Protein AF-A0A084W3X3-F1 (afdb_monomer)

Sequence (136 aa):
MKITNVENCAGPDGIVTLSDDTTITVNDDCSLSLGGCVKVKGYNTASGQYQVSLNGRRLVGKSVDLCDPTTKNAVIGKIMPGGVCPVGERDICIDPNMKIPVGKMLSMLKGTIVIEAALNHDTGISCIKIEAVASK

Organism: Anopheles sinensis (NCBI:txid74873)

Structure (mmCIF, N/CA/C/O backbone):
data_AF-A0A084W3X3-F1
#
_entry.id   AF-A0A084W3X3-F1
#
loop_
_atom_site.group_PDB
_atom_site.id
_atom_site.type_symbol
_atom_site.label_atom_id
_atom_site.label_alt_id
_atom_site.label_comp_id
_atom_site.label_asym_id
_atom_site.label_entity_id
_atom_site.label_seq_id
_atom_site.pdbx_PDB_ins_code
_atom_site.Cartn_x
_atom_site.Cartn_y
_atom_site.Cartn_z
_atom_site.occupancy
_atom_site.B_iso_or_equiv
_atom_site.auth_seq_id
_atom_site.auth_comp_id
_atom_site.auth_asym_id
_atom_site.auth_atom_id
_atom_site.pdbx_PDB_model_num
ATOM 1 N N . MET A 1 1 ? -9.719 1.263 15.724 1.00 69.38 1 MET A N 1
ATOM 2 C CA . MET A 1 1 ? -10.057 0.532 14.480 1.00 69.38 1 MET A CA 1
ATOM 3 C C . MET A 1 1 ? -9.267 -0.763 14.475 1.00 69.38 1 MET A C 1
ATOM 5 O O . MET A 1 1 ? -8.141 -0.748 14.955 1.00 69.38 1 MET A O 1
ATOM 9 N N . LYS A 1 2 ? -9.846 -1.862 13.998 1.00 76.50 2 LYS A N 1
ATOM 10 C CA . LYS A 1 2 ? -9.206 -3.182 13.936 1.00 76.50 2 LYS A CA 1
ATOM 11 C C . LYS A 1 2 ? -9.282 -3.694 12.499 1.00 76.50 2 LYS A C 1
ATOM 13 O O . LYS A 1 2 ? -10.388 -3.718 11.964 1.00 76.50 2 LYS A O 1
ATOM 18 N N . ILE A 1 3 ? -8.162 -4.110 11.898 1.00 78.31 3 ILE A N 1
ATOM 19 C CA . ILE A 1 3 ? -8.201 -4.857 10.629 1.00 78.31 3 ILE A CA 1
ATOM 20 C C . ILE A 1 3 ? -8.972 -6.155 10.841 1.00 78.31 3 ILE A C 1
ATOM 22 O O . ILE A 1 3 ? -8.710 -6.901 11.786 1.00 78.31 3 ILE A O 1
ATOM 26 N N . THR A 1 4 ? -9.899 -6.429 9.936 1.00 85.88 4 THR A N 1
ATOM 27 C CA . THR A 1 4 ? -10.587 -7.714 9.842 1.00 85.88 4 THR A CA 1
ATOM 28 C C . THR A 1 4 ? -10.115 -8.540 8.657 1.00 85.88 4 THR A C 1
ATOM 30 O O . THR A 1 4 ? -10.195 -9.760 8.743 1.00 85.88 4 THR A O 1
ATOM 33 N N . ASN A 1 5 ? -9.615 -7.910 7.588 1.00 88.69 5 ASN A N 1
ATOM 34 C CA . ASN A 1 5 ? -9.092 -8.615 6.421 1.00 88.69 5 ASN A CA 1
ATOM 35 C C . ASN A 1 5 ? -8.023 -7.794 5.678 1.00 88.69 5 ASN A C 1
ATOM 37 O O . ASN A 1 5 ? -8.147 -6.571 5.573 1.00 88.69 5 ASN A O 1
ATOM 41 N N . VAL A 1 6 ? -7.021 -8.476 5.124 1.00 88.69 6 VAL A N 1
ATOM 42 C CA . VAL A 1 6 ? -6.075 -7.945 4.132 1.00 88.69 6 VAL A CA 1
ATOM 43 C C . VAL A 1 6 ? -6.006 -8.956 2.999 1.00 88.69 6 VAL A C 1
ATOM 45 O O . VAL A 1 6 ? -5.745 -10.131 3.232 1.00 88.69 6 VAL A O 1
ATOM 48 N N . GLU A 1 7 ? -6.246 -8.503 1.776 1.00 92.81 7 GLU A N 1
ATOM 49 C CA . GLU A 1 7 ? -6.328 -9.362 0.604 1.00 92.81 7 GLU A CA 1
ATOM 50 C C . GLU A 1 7 ? -5.518 -8.772 -0.553 1.00 92.81 7 GLU A C 1
ATOM 52 O O . GLU A 1 7 ? -5.740 -7.635 -0.978 1.00 92.81 7 GLU A O 1
ATOM 57 N N . ASN A 1 8 ? -4.614 -9.581 -1.106 1.00 94.19 8 ASN A N 1
ATOM 58 C CA . ASN A 1 8 ? -3.965 -9.321 -2.388 1.00 94.19 8 ASN A CA 1
ATOM 59 C C . ASN A 1 8 ? -4.870 -9.845 -3.520 1.00 94.19 8 ASN A C 1
ATOM 61 O O . ASN A 1 8 ? -4.655 -10.936 -4.047 1.00 94.19 8 ASN A O 1
ATOM 65 N N . CYS A 1 9 ? -5.906 -9.086 -3.887 1.00 93.81 9 CYS A N 1
ATOM 66 C CA . CYS A 1 9 ? -6.963 -9.511 -4.820 1.00 93.81 9 CYS A CA 1
ATOM 67 C C . CYS A 1 9 ? -6.508 -9.718 -6.277 1.00 93.81 9 CYS A C 1
ATOM 69 O O . CYS A 1 9 ? -7.269 -10.229 -7.094 1.00 93.81 9 CYS A O 1
ATOM 71 N N . ALA A 1 10 ? -5.265 -9.358 -6.615 1.00 94.38 10 ALA A N 1
ATOM 72 C CA . ALA A 1 10 ? -4.652 -9.673 -7.910 1.00 94.38 10 ALA A CA 1
ATOM 73 C C . ALA A 1 10 ? -4.018 -11.076 -7.926 1.00 94.38 10 ALA A C 1
ATOM 75 O O . ALA A 1 10 ? -3.524 -11.517 -8.962 1.00 94.38 10 ALA A O 1
ATOM 76 N N . GLY A 1 11 ? -4.027 -11.777 -6.787 1.00 90.06 11 GLY A N 1
ATOM 77 C CA . GLY A 1 11 ? -3.382 -13.071 -6.621 1.00 90.06 11 GLY A CA 1
ATOM 78 C C . GLY A 1 11 ? -1.864 -12.969 -6.410 1.00 90.06 11 GLY A C 1
ATOM 79 O O . GLY A 1 11 ? -1.322 -11.875 -6.228 1.00 90.06 11 GLY A O 1
ATOM 80 N N . PRO A 1 12 ? -1.157 -14.115 -6.431 1.00 87.12 12 PRO A N 1
ATOM 81 C CA . PRO A 1 12 ? 0.281 -14.192 -6.143 1.00 87.12 12 PRO A CA 1
ATOM 82 C C . PRO A 1 12 ? 1.149 -13.478 -7.189 1.00 87.12 12 PRO A C 1
ATOM 84 O O . PRO A 1 12 ? 2.311 -13.159 -6.934 1.00 87.12 12 PRO A O 1
ATOM 87 N N . ASP A 1 13 ? 0.585 -13.202 -8.365 1.00 89.56 13 ASP A N 1
ATOM 88 C CA . ASP A 1 13 ? 1.296 -12.536 -9.447 1.00 89.56 13 ASP A CA 1
ATOM 89 C C . ASP A 1 13 ? 1.265 -11.010 -9.370 1.00 89.56 13 ASP A C 1
ATOM 91 O O . ASP A 1 13 ? 1.959 -10.365 -10.158 1.00 89.56 13 ASP A O 1
ATOM 95 N N . GLY A 1 14 ? 0.556 -10.446 -8.384 1.00 94.31 14 GLY A N 1
ATOM 96 C CA . GLY A 1 14 ? 0.480 -9.009 -8.151 1.00 94.31 14 GLY A CA 1
ATOM 97 C C . GLY A 1 14 ? 1.852 -8.324 -8.143 1.00 94.31 14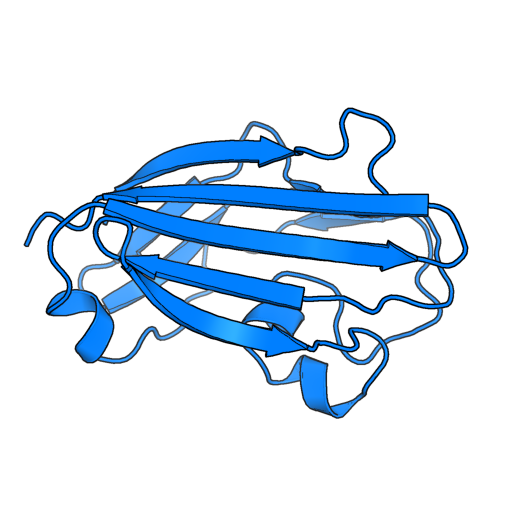 GLY A C 1
ATOM 98 O O . GLY A 1 14 ? 2.824 -8.850 -7.595 1.00 94.31 14 GLY A O 1
ATOM 99 N N . ILE A 1 15 ? 1.938 -7.147 -8.768 1.00 96.00 15 ILE A N 1
ATOM 100 C CA . ILE A 1 15 ? 3.183 -6.365 -8.819 1.00 96.00 15 ILE A CA 1
A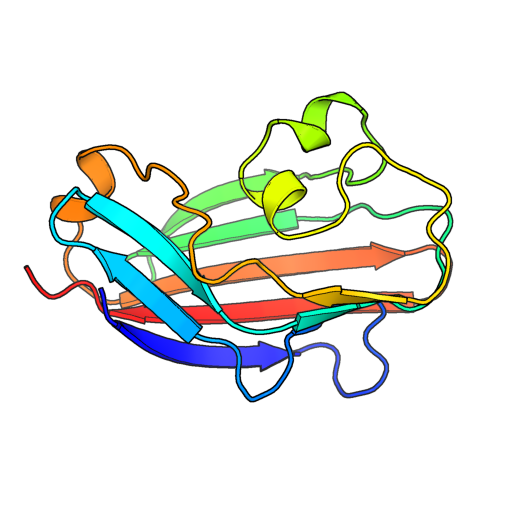TOM 101 C C . ILE A 1 15 ? 3.510 -5.773 -7.451 1.00 96.00 15 ILE A C 1
ATOM 103 O O . ILE A 1 15 ? 4.667 -5.760 -7.047 1.00 96.00 15 ILE A O 1
ATOM 107 N N . VAL A 1 16 ? 2.495 -5.314 -6.728 1.00 92.12 16 VAL A N 1
ATOM 108 C CA . VAL A 1 16 ? 2.580 -4.826 -5.356 1.00 92.12 16 VAL A CA 1
ATOM 109 C C . VAL A 1 16 ? 1.658 -5.680 -4.499 1.00 92.12 16 VAL A C 1
ATOM 111 O O . VAL A 1 16 ? 0.447 -5.717 -4.728 1.00 92.12 16 VAL A O 1
ATOM 114 N N . THR A 1 17 ? 2.228 -6.350 -3.502 1.00 92.56 17 THR A N 1
ATOM 115 C CA . THR A 1 17 ? 1.488 -7.203 -2.563 1.00 92.56 17 THR A CA 1
ATOM 116 C C . THR A 1 17 ? 1.871 -6.881 -1.128 1.00 92.56 17 THR A C 1
ATOM 118 O O . THR A 1 17 ? 3.035 -6.603 -0.839 1.00 92.56 17 THR A O 1
ATOM 121 N N . LEU A 1 18 ? 0.904 -6.960 -0.222 1.00 88.56 18 LEU A N 1
ATOM 122 C CA . LEU A 1 18 ? 1.134 -6.898 1.217 1.00 88.56 18 LEU A CA 1
ATOM 123 C C . LEU A 1 18 ? 1.508 -8.284 1.741 1.00 88.56 18 LEU A C 1
ATOM 125 O O . LEU A 1 18 ? 0.947 -9.285 1.297 1.00 88.56 18 LEU A O 1
ATOM 129 N N . SER A 1 19 ? 2.451 -8.352 2.674 1.00 85.75 19 SER A N 1
ATOM 130 C CA . SER A 1 19 ? 2.784 -9.593 3.369 1.00 85.75 19 SER A CA 1
ATOM 131 C C . SER A 1 19 ? 1.642 -10.046 4.283 1.00 85.75 19 SER A C 1
ATOM 133 O O . SER A 1 19 ? 0.881 -9.225 4.801 1.00 85.75 19 SER A O 1
ATOM 135 N N . ASP A 1 20 ? 1.541 -11.355 4.516 1.00 79.62 20 ASP A N 1
ATOM 136 C CA . ASP A 1 20 ? 0.466 -11.953 5.324 1.00 79.62 20 ASP A CA 1
ATOM 137 C C . ASP A 1 20 ? 0.489 -11.499 6.796 1.00 79.62 20 ASP A C 1
ATOM 139 O O . ASP A 1 20 ? -0.524 -11.559 7.489 1.00 79.62 20 ASP A O 1
ATOM 143 N N . ASP A 1 21 ? 1.637 -11.017 7.278 1.00 79.62 21 ASP A N 1
ATOM 144 C CA . ASP A 1 21 ? 1.827 -10.449 8.616 1.00 79.62 21 ASP A CA 1
ATOM 145 C C . ASP A 1 21 ? 1.514 -8.942 8.691 1.00 79.62 21 ASP A C 1
ATOM 147 O O . ASP A 1 21 ? 1.800 -8.295 9.703 1.00 79.62 21 ASP A O 1
ATOM 151 N N . THR A 1 22 ? 0.912 -8.367 7.642 1.00 78.06 22 THR A N 1
ATOM 152 C CA . THR A 1 22 ? 0.531 -6.952 7.635 1.00 78.06 22 THR A CA 1
ATOM 153 C C . THR A 1 22 ? -0.485 -6.650 8.735 1.00 78.06 22 THR A C 1
ATOM 155 O O . THR A 1 22 ? -1.554 -7.253 8.828 1.00 78.06 22 THR A O 1
ATOM 158 N N . THR A 1 23 ? -0.178 -5.647 9.554 1.00 76.31 23 THR A N 1
ATOM 159 C CA . THR A 1 23 ? -1.023 -5.174 10.652 1.00 76.31 23 THR A CA 1
ATOM 160 C C . THR A 1 23 ? -1.260 -3.671 10.536 1.00 76.31 23 THR A C 1
ATOM 162 O O . THR A 1 23 ? -0.382 -2.911 10.137 1.00 76.31 23 THR A O 1
ATOM 165 N N . ILE A 1 24 ? -2.461 -3.216 10.900 1.00 74.25 24 ILE A N 1
ATOM 166 C CA . ILE A 1 24 ? -2.765 -1.795 11.105 1.00 74.25 24 ILE A CA 1
ATOM 167 C C . ILE A 1 24 ? -3.342 -1.650 12.501 1.00 74.25 24 ILE A C 1
ATOM 169 O O . ILE A 1 24 ? -4.379 -2.237 12.827 1.00 74.25 24 ILE A O 1
ATOM 173 N N . THR A 1 25 ? -2.694 -0.805 13.288 1.00 73.81 25 THR A N 1
ATOM 174 C CA . THR A 1 25 ? -3.106 -0.445 14.638 1.00 73.81 25 THR A CA 1
ATOM 175 C C . THR A 1 25 ? -3.464 1.032 14.659 1.00 73.81 25 THR A C 1
ATOM 177 O O . THR A 1 25 ? -2.661 1.876 14.272 1.00 73.81 25 THR A O 1
ATOM 180 N N . VAL A 1 26 ? -4.672 1.364 15.119 1.00 70.88 26 VAL A N 1
ATOM 181 C CA . VAL A 1 26 ? -4.980 2.743 15.527 1.00 70.88 26 VAL A CA 1
ATOM 182 C C . VAL A 1 26 ? -4.495 2.920 16.953 1.00 70.88 26 VAL A C 1
ATOM 184 O O . VAL A 1 26 ? -4.986 2.240 17.852 1.00 70.88 26 VAL A O 1
ATOM 187 N N . ASN A 1 27 ? -3.560 3.840 17.133 1.00 74.69 27 ASN A N 1
ATOM 188 C CA . ASN A 1 27 ? -3.045 4.245 18.428 1.00 74.69 27 ASN A CA 1
ATOM 189 C C . ASN A 1 27 ? -4.014 5.220 19.120 1.00 74.69 27 ASN A C 1
ATOM 191 O O . ASN A 1 27 ? -4.825 5.886 18.469 1.00 74.69 27 ASN A O 1
ATOM 195 N N . ASP A 1 28 ? -3.882 5.356 20.440 1.00 73.50 28 ASP A N 1
ATOM 196 C CA . ASP A 1 28 ? -4.731 6.236 21.261 1.00 73.50 28 ASP A CA 1
ATOM 197 C C . ASP A 1 28 ? -4.625 7.721 20.868 1.00 73.50 28 ASP A C 1
ATOM 199 O O . ASP A 1 28 ? -5.575 8.488 21.021 1.00 73.50 28 ASP A O 1
ATOM 203 N N . ASP A 1 29 ? -3.490 8.127 20.292 1.00 74.69 29 ASP A N 1
ATOM 204 C CA . ASP A 1 29 ? -3.248 9.474 19.759 1.00 74.69 29 ASP A CA 1
ATOM 205 C C . ASP A 1 29 ? -3.897 9.720 18.381 1.00 74.69 29 ASP A C 1
ATOM 207 O O . ASP A 1 29 ? -3.621 10.733 17.736 1.00 74.69 29 ASP A O 1
ATOM 211 N N . CYS A 1 30 ? -4.770 8.813 17.925 1.00 69.69 30 CYS A N 1
ATOM 212 C CA . CYS A 1 30 ? -5.376 8.825 16.592 1.00 69.69 30 CYS A CA 1
ATOM 213 C C . CYS A 1 30 ? -4.334 8.780 15.458 1.00 69.69 30 CYS A C 1
ATOM 215 O O . CYS A 1 30 ? -4.576 9.295 14.369 1.00 69.69 30 CYS A O 1
ATOM 217 N N . SER A 1 31 ? -3.169 8.169 15.679 1.00 73.38 31 SER A N 1
ATOM 218 C CA . SER A 1 31 ? -2.262 7.788 14.593 1.00 73.38 31 SER A CA 1
ATOM 219 C C . SER A 1 31 ? -2.488 6.341 14.158 1.00 73.38 31 SER A C 1
ATOM 221 O O . SER A 1 31 ? -2.962 5.509 14.931 1.00 73.38 31 SER A O 1
ATOM 223 N N . LEU A 1 32 ? -2.150 6.033 12.907 1.00 73.75 32 LEU A N 1
ATOM 224 C CA . LEU A 1 32 ? -2.025 4.662 12.425 1.00 73.75 32 LEU A CA 1
ATOM 225 C C . LEU A 1 32 ? -0.574 4.213 12.526 1.00 73.75 32 LEU A C 1
ATOM 227 O O . LEU A 1 32 ? 0.301 4.875 11.972 1.00 73.75 32 LEU A O 1
ATOM 231 N N . SER A 1 33 ? -0.355 3.068 13.159 1.00 76.75 33 SER A N 1
ATOM 232 C CA . SER A 1 33 ? 0.845 2.257 12.983 1.00 76.75 33 SER A CA 1
ATOM 233 C C . SER A 1 33 ? 0.551 1.162 11.968 1.00 76.75 33 SER A C 1
ATOM 235 O O . SER A 1 33 ? -0.471 0.481 12.056 1.00 76.75 33 SER A O 1
ATOM 237 N N . LEU A 1 34 ? 1.450 1.011 11.007 1.00 74.69 34 LEU A N 1
ATOM 238 C CA . LEU A 1 34 ? 1.439 -0.046 10.006 1.00 74.69 34 LEU A CA 1
ATOM 239 C C . LEU A 1 34 ? 2.626 -0.963 10.297 1.00 74.69 34 LEU A C 1
ATOM 241 O O . LEU A 1 34 ? 3.747 -0.483 10.429 1.00 74.69 34 LEU A O 1
ATOM 245 N N . GLY A 1 35 ? 2.376 -2.259 10.414 1.00 79.62 35 GLY A N 1
ATOM 246 C CA . GLY A 1 35 ? 3.408 -3.289 10.462 1.00 79.62 35 GLY A CA 1
ATOM 247 C C . GLY A 1 35 ? 3.282 -4.204 9.251 1.00 79.62 35 GLY A C 1
ATOM 248 O O . GLY A 1 35 ? 2.190 -4.345 8.707 1.00 79.62 35 GLY A O 1
ATOM 249 N N . GLY A 1 36 ? 4.386 -4.819 8.840 1.00 84.31 36 GLY A N 1
ATOM 250 C CA . GLY A 1 36 ? 4.454 -5.707 7.677 1.00 84.31 36 GLY A CA 1
ATOM 251 C C . GLY A 1 36 ? 5.320 -5.138 6.557 1.00 84.31 36 GLY A C 1
ATOM 252 O O . GLY A 1 36 ? 5.901 -4.053 6.672 1.00 84.31 36 GLY A O 1
ATOM 253 N N . CYS A 1 37 ? 5.416 -5.888 5.466 1.00 86.00 37 CYS A N 1
ATOM 254 C CA . CYS A 1 37 ? 6.224 -5.534 4.312 1.00 86.00 37 CYS A CA 1
ATOM 255 C C . CYS A 1 37 ? 5.382 -5.489 3.040 1.00 86.00 37 CYS A C 1
ATOM 257 O O . CYS A 1 37 ? 4.504 -6.313 2.797 1.00 86.00 37 CYS A O 1
ATOM 259 N N . VAL A 1 38 ? 5.694 -4.514 2.197 1.00 87.88 38 VAL A N 1
ATOM 260 C CA . VAL A 1 38 ? 5.182 -4.419 0.838 1.00 87.88 38 VAL A CA 1
ATOM 261 C C . VAL A 1 38 ? 6.204 -5.069 -0.076 1.00 87.88 38 VAL A C 1
ATOM 263 O O . VAL A 1 38 ? 7.332 -4.589 -0.177 1.00 87.88 38 VAL A O 1
ATOM 266 N N . LYS A 1 39 ? 5.821 -6.150 -0.747 1.00 91.25 39 LYS A N 1
ATOM 267 C CA . LYS A 1 39 ? 6.648 -6.765 -1.785 1.00 91.25 39 LYS A CA 1
ATOM 268 C C . LYS A 1 39 ? 6.332 -6.113 -3.114 1.00 91.25 39 LYS A C 1
ATOM 270 O O . LYS A 1 39 ? 5.159 -5.955 -3.459 1.00 91.25 39 LYS A O 1
ATOM 275 N N . VAL A 1 40 ? 7.371 -5.722 -3.835 1.00 92.56 40 VAL A N 1
ATOM 276 C CA . VAL A 1 40 ? 7.253 -5.000 -5.096 1.00 92.56 40 VAL A CA 1
ATOM 277 C C . VAL A 1 40 ? 8.074 -5.719 -6.153 1.00 92.56 40 VAL A C 1
ATOM 279 O O . VAL A 1 40 ? 9.285 -5.843 -6.000 1.00 92.56 40 VAL A O 1
ATOM 282 N N . LYS A 1 41 ? 7.430 -6.157 -7.236 1.00 95.12 41 LYS A N 1
ATOM 283 C CA . LYS A 1 41 ? 8.090 -6.571 -8.482 1.00 95.12 41 LYS A CA 1
ATOM 284 C C . LYS A 1 41 ? 8.468 -5.333 -9.295 1.00 95.12 41 LYS A C 1
ATOM 286 O O . LYS A 1 41 ? 7.858 -4.276 -9.145 1.00 95.12 41 LYS A O 1
ATOM 291 N N . GLY A 1 42 ? 9.465 -5.454 -10.168 1.00 94.88 42 GLY A N 1
ATOM 292 C CA . GLY A 1 42 ? 9.916 -4.326 -10.985 1.00 94.88 42 GLY A CA 1
ATOM 293 C C . GLY A 1 42 ? 8.824 -3.764 -11.910 1.00 94.88 42 GLY A C 1
ATOM 294 O O . GLY A 1 42 ? 8.087 -4.526 -12.540 1.00 94.88 42 GLY A O 1
ATOM 295 N N . TYR A 1 43 ? 8.735 -2.435 -12.009 1.00 95.69 43 TYR A N 1
ATOM 296 C CA . TYR A 1 43 ? 7.844 -1.724 -12.935 1.00 95.69 43 TYR A CA 1
ATOM 297 C C . TYR A 1 43 ? 8.375 -0.323 -13.281 1.00 95.69 43 TYR A C 1
ATOM 299 O O . TYR A 1 43 ? 9.127 0.287 -12.516 1.00 95.69 43 TYR A O 1
ATOM 307 N N . ASN A 1 44 ? 7.952 0.221 -14.422 1.00 96.38 44 ASN A N 1
ATOM 308 C CA . ASN A 1 44 ? 8.279 1.581 -14.865 1.00 96.38 44 ASN A CA 1
ATOM 309 C C . ASN A 1 44 ? 7.093 2.544 -14.756 1.00 96.38 44 ASN A C 1
ATOM 311 O O . ASN A 1 44 ? 7.294 3.752 -14.650 1.00 96.38 44 ASN A O 1
ATOM 315 N N . THR A 1 45 ? 5.866 2.023 -14.778 1.00 96.31 45 THR A N 1
ATOM 316 C CA . THR A 1 45 ? 4.627 2.803 -14.676 1.00 96.31 45 THR A CA 1
ATOM 317 C C . THR A 1 45 ? 3.686 2.190 -13.646 1.00 96.31 45 THR A C 1
ATOM 319 O O . THR A 1 45 ? 3.722 0.983 -13.405 1.00 96.31 45 THR A O 1
ATOM 322 N N . ALA A 1 46 ? 2.856 3.016 -13.009 1.00 95.94 46 ALA A N 1
ATOM 323 C CA . ALA A 1 46 ? 1.867 2.551 -12.042 1.00 95.94 46 ALA A CA 1
ATOM 324 C C . ALA A 1 46 ? 0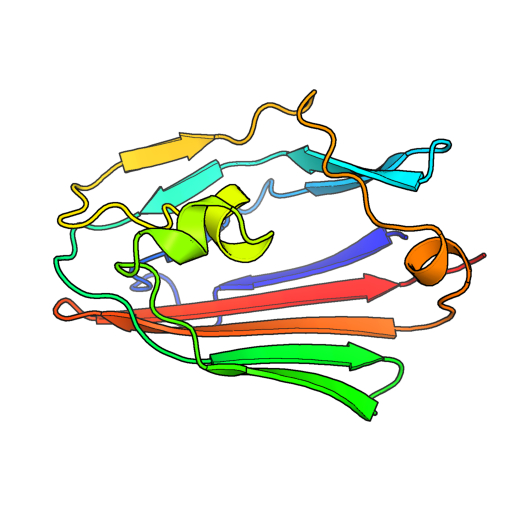.728 3.567 -11.907 1.00 95.94 46 ALA A C 1
ATOM 326 O O . ALA A 1 46 ? 0.878 4.592 -11.245 1.00 95.94 46 ALA A O 1
ATOM 327 N N . SER A 1 47 ? -0.425 3.277 -12.506 1.00 96.19 47 SER A N 1
ATOM 328 C CA . SER A 1 47 ? -1.604 4.147 -12.436 1.00 96.19 47 SER A CA 1
ATOM 329 C C . SER A 1 47 ? -2.880 3.348 -12.207 1.00 96.19 47 SER A C 1
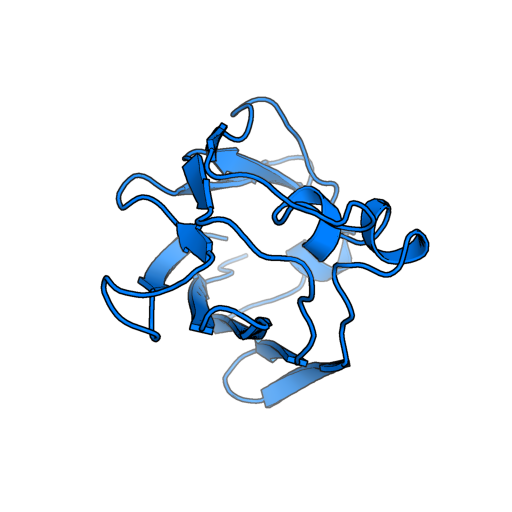ATOM 331 O O . SER A 1 47 ? -2.982 2.183 -12.583 1.00 96.19 47 SER A O 1
ATOM 333 N N . GLY A 1 48 ? -3.878 3.955 -11.579 1.00 94.81 48 GLY A N 1
ATOM 334 C CA . GLY A 1 48 ? -5.129 3.263 -11.312 1.00 94.81 48 GLY A CA 1
ATOM 335 C C . GLY A 1 48 ? -6.059 4.052 -10.419 1.00 94.81 48 GLY A C 1
ATOM 336 O O . GLY A 1 48 ? -6.118 5.278 -10.502 1.00 94.81 48 GLY A O 1
ATOM 337 N N . GLN A 1 49 ? -6.810 3.347 -9.579 1.00 93.62 49 GLN A N 1
ATOM 338 C CA . GLN A 1 49 ? -7.781 3.950 -8.677 1.00 93.62 49 GLN A CA 1
ATOM 339 C C . GLN A 1 49 ? -7.613 3.409 -7.266 1.00 93.62 49 GLN A C 1
ATOM 341 O O . GLN A 1 49 ? -7.320 2.232 -7.063 1.00 93.62 49 GLN A O 1
ATOM 346 N N . TYR A 1 50 ? -7.869 4.274 -6.291 1.00 90.81 50 TYR A N 1
ATOM 347 C CA . TYR A 1 50 ? -8.149 3.836 -4.934 1.00 90.81 50 TYR A CA 1
ATOM 348 C C . TYR A 1 50 ? -9.534 4.309 -4.508 1.00 90.81 50 TYR A C 1
ATOM 350 O O . TYR A 1 50 ? -9.998 5.379 -4.917 1.00 90.81 50 TYR A O 1
ATOM 358 N N . GLN A 1 51 ? -10.181 3.518 -3.663 1.00 91.25 51 GLN A N 1
ATOM 359 C CA . GLN A 1 51 ? -11.502 3.770 -3.116 1.00 91.25 51 GLN A CA 1
ATOM 360 C C . GLN A 1 51 ? -11.502 3.532 -1.607 1.00 91.25 51 GLN A C 1
ATOM 362 O O . GLN A 1 51 ? -10.849 2.628 -1.098 1.00 91.25 51 GLN A O 1
ATOM 367 N N . VAL A 1 52 ? -12.263 4.360 -0.895 1.00 88.88 52 VAL A N 1
ATOM 368 C CA . VAL A 1 52 ? -12.573 4.182 0.522 1.00 88.88 52 VAL A CA 1
ATOM 369 C C . VAL A 1 52 ? -14.085 4.175 0.679 1.00 88.88 52 VAL A C 1
ATOM 371 O O . VAL A 1 52 ? -14.764 5.116 0.257 1.00 88.88 52 VAL A O 1
ATOM 374 N N . SER A 1 53 ? -14.607 3.130 1.310 1.00 91.25 53 SER A N 1
ATOM 375 C CA . SER A 1 53 ? -16.030 2.945 1.585 1.00 91.25 53 SER A CA 1
ATOM 376 C C . SER A 1 53 ? -16.265 2.807 3.089 1.00 91.25 53 SER A C 1
ATOM 378 O O . SER A 1 53 ? -15.472 2.175 3.780 1.00 91.25 53 SER A O 1
ATOM 380 N N . LEU A 1 54 ? -17.361 3.372 3.596 1.00 90.31 54 LEU A N 1
ATOM 381 C CA . LEU A 1 54 ? -17.820 3.232 4.980 1.00 90.31 54 LEU A CA 1
ATOM 382 C C . LEU A 1 54 ? -19.237 2.665 4.986 1.00 90.31 54 LEU A C 1
ATOM 384 O O . LEU A 1 54 ? -20.141 3.248 4.390 1.00 90.31 54 LEU A O 1
ATOM 388 N N . ASN A 1 55 ? -19.440 1.544 5.676 1.00 91.12 55 ASN A N 1
ATOM 389 C CA . ASN A 1 55 ? -20.719 0.832 5.740 1.00 91.12 55 ASN A CA 1
ATOM 390 C C . ASN A 1 55 ? -21.315 0.601 4.336 1.00 91.12 55 ASN A C 1
ATOM 392 O O . ASN A 1 55 ? -22.495 0.852 4.095 1.00 91.12 55 ASN A O 1
ATOM 396 N N . GLY A 1 56 ? -20.456 0.214 3.384 1.00 91.19 56 GLY A N 1
ATOM 397 C CA . GLY A 1 56 ? -20.807 -0.003 1.976 1.00 91.19 56 GLY A CA 1
ATOM 398 C C . GLY A 1 56 ? -21.007 1.268 1.138 1.00 91.19 56 GLY A C 1
ATOM 399 O O . GLY A 1 56 ? -21.153 1.177 -0.076 1.00 91.19 56 GLY A O 1
ATOM 400 N N . ARG A 1 57 ? -20.987 2.465 1.737 1.00 91.38 57 ARG A N 1
ATOM 401 C CA . ARG A 1 57 ? -21.108 3.737 1.010 1.00 91.38 57 ARG A CA 1
ATOM 402 C C . ARG A 1 57 ? -19.730 4.267 0.636 1.00 91.38 57 ARG A C 1
ATOM 404 O O . ARG A 1 57 ? -18.900 4.496 1.514 1.00 91.38 57 ARG A O 1
ATOM 411 N N . ARG A 1 58 ? -19.492 4.507 -0.654 1.00 91.25 58 ARG A N 1
ATOM 412 C CA . ARG A 1 58 ? -18.254 5.131 -1.142 1.00 91.25 58 ARG A CA 1
ATOM 413 C C . ARG A 1 58 ? -18.115 6.540 -0.557 1.00 91.25 58 ARG A C 1
ATOM 415 O O . ARG A 1 58 ? -18.960 7.394 -0.801 1.00 91.25 58 ARG A O 1
ATOM 422 N N . LEU A 1 59 ? -17.044 6.771 0.199 1.00 84.94 59 LEU A N 1
ATOM 423 C CA . LEU A 1 59 ? -16.687 8.087 0.739 1.00 84.94 59 LEU A CA 1
ATOM 424 C C . LEU A 1 59 ? -15.736 8.827 -0.197 1.00 84.94 59 LEU A C 1
ATOM 426 O O . LEU A 1 59 ? -15.884 10.019 -0.444 1.00 84.94 59 LEU A O 1
ATOM 430 N N . VAL A 1 60 ? -14.742 8.105 -0.710 1.00 85.94 60 VAL A N 1
ATOM 431 C CA . VAL A 1 60 ? -13.705 8.634 -1.593 1.00 85.94 60 VAL A CA 1
ATOM 432 C C . VAL A 1 60 ? -13.478 7.616 -2.694 1.00 85.94 60 VAL A C 1
ATOM 434 O O . VAL A 1 60 ? -13.461 6.418 -2.441 1.00 85.94 60 VAL A O 1
ATOM 437 N N . GLY A 1 61 ? -13.256 8.074 -3.918 1.00 89.00 61 GLY A N 1
ATOM 438 C CA . GLY A 1 61 ? -12.453 7.288 -4.841 1.00 89.00 61 GLY A CA 1
ATOM 439 C C . GLY A 1 61 ? -11.840 8.185 -5.892 1.00 89.00 61 GLY A C 1
ATOM 440 O O . GLY A 1 61 ? -12.543 9.035 -6.443 1.00 89.00 61 GLY A O 1
ATOM 441 N N . LYS A 1 62 ? -10.538 8.037 -6.102 1.00 88.44 62 LYS A N 1
ATOM 442 C CA . LYS A 1 62 ? -9.745 8.915 -6.958 1.00 88.44 62 LYS A CA 1
ATOM 443 C C . LYS A 1 62 ? -8.822 8.088 -7.832 1.00 88.44 62 LYS A C 1
ATOM 445 O O . LYS A 1 62 ? -8.350 7.030 -7.413 1.00 88.44 62 LYS A O 1
ATOM 450 N N . SER A 1 63 ? -8.531 8.625 -9.008 1.00 93.44 63 SER A N 1
ATOM 451 C CA . SER A 1 63 ? -7.402 8.162 -9.799 1.00 93.44 63 SER A CA 1
ATOM 452 C C . SER A 1 63 ? -6.098 8.501 -9.084 1.00 93.44 63 SER A C 1
ATOM 454 O O . SER A 1 63 ? -6.001 9.513 -8.384 1.00 93.44 63 SER A O 1
ATOM 456 N N . VAL A 1 64 ? -5.105 7.643 -9.257 1.00 91.62 64 VAL A N 1
ATOM 457 C CA . VAL A 1 64 ? -3.760 7.821 -8.725 1.00 91.62 64 VAL A CA 1
ATOM 458 C C . VAL A 1 64 ? -2.749 7.431 -9.789 1.00 91.62 64 VAL A C 1
ATOM 460 O O . VAL A 1 64 ? -2.948 6.462 -10.519 1.00 91.62 64 VAL A O 1
ATOM 463 N N . ASP A 1 65 ? -1.662 8.186 -9.840 1.00 94.62 65 ASP A N 1
ATOM 464 C CA . ASP A 1 65 ? -0.436 7.826 -10.533 1.00 94.62 65 ASP A CA 1
ATOM 465 C C . ASP A 1 65 ? 0.671 7.742 -9.474 1.00 94.62 65 ASP A C 1
ATOM 467 O O . ASP A 1 65 ? 1.004 8.737 -8.827 1.00 94.62 65 ASP A O 1
ATOM 471 N N . LEU A 1 66 ? 1.192 6.539 -9.224 1.00 92.06 66 LEU A N 1
ATOM 472 C CA . LEU A 1 66 ? 2.280 6.342 -8.266 1.00 92.06 66 LEU A CA 1
ATOM 473 C C . LEU A 1 66 ? 3.620 6.843 -8.806 1.00 92.06 66 LEU A C 1
ATOM 475 O O . LEU A 1 66 ? 4.532 7.027 -8.011 1.00 92.06 66 LEU A O 1
ATOM 479 N N . CYS A 1 67 ? 3.758 7.090 -10.105 1.00 93.25 67 CYS A N 1
ATOM 480 C CA . CYS A 1 67 ? 4.953 7.702 -10.671 1.00 93.25 67 CYS A CA 1
ATOM 481 C C . CYS A 1 67 ? 4.917 9.236 -10.605 1.00 93.25 67 CYS A C 1
ATOM 483 O O . CYS A 1 67 ? 5.968 9.864 -10.734 1.00 93.25 67 CYS A O 1
ATOM 485 N N . ASP A 1 68 ? 3.754 9.847 -10.337 1.00 93.94 68 ASP A N 1
ATOM 486 C CA . ASP A 1 68 ? 3.645 11.293 -10.123 1.00 93.94 68 ASP A CA 1
ATOM 487 C C . ASP A 1 68 ? 4.420 11.708 -8.850 1.00 93.94 68 ASP A C 1
ATOM 489 O O . ASP A 1 68 ? 4.102 11.231 -7.751 1.00 93.94 68 ASP A O 1
ATOM 493 N N . PRO A 1 69 ? 5.415 12.619 -8.948 1.00 89.69 69 PRO A N 1
ATOM 494 C CA . PRO A 1 69 ? 6.208 13.089 -7.809 1.00 89.69 69 PRO A CA 1
ATOM 495 C C . PRO A 1 69 ? 5.379 13.618 -6.632 1.00 89.69 69 PRO A C 1
ATOM 497 O O . PRO A 1 69 ? 5.806 13.536 -5.477 1.00 89.69 69 PRO A O 1
ATOM 500 N N . THR A 1 70 ? 4.186 14.153 -6.898 1.00 88.75 70 THR A N 1
ATOM 501 C CA . THR A 1 70 ? 3.279 14.680 -5.872 1.00 88.75 70 THR A CA 1
ATOM 502 C C . THR A 1 70 ? 2.675 13.573 -5.004 1.00 88.75 70 THR A C 1
ATOM 504 O O . THR A 1 70 ? 2.398 13.801 -3.819 1.00 88.75 70 THR A O 1
ATOM 507 N N . THR A 1 71 ? 2.557 12.350 -5.532 1.00 88.44 71 THR A N 1
ATOM 508 C CA . THR A 1 71 ? 1.980 11.198 -4.827 1.00 88.44 71 THR A CA 1
ATOM 509 C C . THR A 1 71 ? 2.810 10.777 -3.621 1.00 88.44 71 THR A C 1
ATOM 511 O O . THR A 1 71 ? 2.237 10.311 -2.636 1.00 88.44 71 THR A O 1
ATOM 514 N N . LYS A 1 72 ? 4.126 11.032 -3.619 1.00 84.00 72 LYS A N 1
ATOM 515 C CA . LYS A 1 72 ? 5.027 10.767 -2.479 1.00 84.00 72 LYS A CA 1
ATOM 516 C C . LYS A 1 72 ? 4.520 11.352 -1.152 1.00 84.00 72 LYS A C 1
ATOM 518 O O . LYS A 1 72 ? 4.758 10.790 -0.086 1.00 84.00 72 LYS A O 1
ATOM 523 N N . ASN A 1 73 ? 3.813 12.481 -1.206 1.00 79.88 73 ASN A N 1
ATOM 524 C CA . ASN A 1 73 ? 3.300 13.160 -0.014 1.00 79.88 73 ASN A CA 1
ATOM 525 C C . ASN A 1 73 ? 1.890 12.695 0.393 1.00 79.88 73 ASN A C 1
ATOM 527 O O . ASN A 1 73 ? 1.446 12.979 1.509 1.00 79.88 73 ASN A O 1
ATOM 531 N N . ALA A 1 74 ? 1.183 11.978 -0.484 1.00 79.81 74 ALA A N 1
ATOM 532 C CA . ALA A 1 74 ? -0.128 11.412 -0.197 1.00 79.81 74 ALA A CA 1
ATOM 533 C C . ALA A 1 74 ? -0.005 10.158 0.682 1.00 79.81 74 ALA A C 1
ATOM 535 O O . ALA A 1 74 ? 1.000 9.456 0.647 1.00 79.81 74 ALA A O 1
ATOM 536 N N . VAL A 1 75 ? -1.058 9.829 1.440 1.00 75.00 75 VAL A N 1
ATOM 537 C CA . VAL A 1 75 ? -1.088 8.625 2.300 1.00 75.00 75 VAL A CA 1
ATOM 538 C C . VAL A 1 75 ? -0.747 7.364 1.503 1.00 75.00 75 VAL A C 1
ATOM 540 O O . VAL A 1 75 ? 0.042 6.545 1.957 1.00 75.00 75 VAL A O 1
ATOM 543 N N . ILE A 1 76 ? -1.273 7.252 0.282 1.00 77.50 76 ILE A N 1
ATOM 544 C CA . ILE A 1 76 ? -1.009 6.117 -0.602 1.00 77.50 76 ILE A CA 1
ATOM 545 C C . ILE A 1 76 ? 0.468 6.012 -1.011 1.00 77.50 76 ILE A C 1
ATOM 547 O O . ILE A 1 76 ? 0.996 4.908 -1.041 1.00 77.50 76 ILE A O 1
ATOM 551 N N . GLY A 1 77 ? 1.159 7.137 -1.230 1.00 77.75 77 GLY A N 1
ATOM 552 C CA . GLY A 1 77 ? 2.592 7.165 -1.546 1.00 77.75 77 GLY A CA 1
ATOM 553 C C . GLY A 1 77 ? 3.517 7.019 -0.335 1.00 77.75 77 GLY A C 1
ATOM 554 O O . GLY A 1 77 ? 4.729 6.933 -0.507 1.00 77.75 77 GLY A O 1
ATOM 555 N N . LYS A 1 78 ? 2.963 6.989 0.887 1.00 73.56 78 LYS A N 1
ATOM 556 C CA . LYS A 1 78 ? 3.691 6.592 2.105 1.00 73.56 78 LYS A CA 1
ATOM 557 C C . LYS A 1 78 ? 3.658 5.083 2.340 1.00 73.56 78 LYS A C 1
ATOM 559 O O . LYS A 1 78 ? 4.504 4.573 3.062 1.00 73.56 78 LYS A O 1
ATOM 564 N N . ILE A 1 79 ? 2.668 4.399 1.767 1.00 73.69 79 ILE A N 1
ATOM 565 C CA . ILE A 1 79 ? 2.468 2.951 1.903 1.00 73.69 79 ILE A CA 1
ATOM 566 C C . ILE A 1 79 ? 3.050 2.233 0.684 1.00 73.69 79 ILE A C 1
ATOM 568 O O . ILE A 1 79 ? 3.768 1.252 0.822 1.00 73.69 79 ILE A O 1
ATOM 572 N N . MET A 1 80 ? 2.770 2.745 -0.512 1.00 77.38 80 MET A N 1
ATOM 573 C CA . MET A 1 80 ? 3.344 2.278 -1.771 1.00 77.38 80 MET A CA 1
ATOM 574 C C . MET A 1 80 ? 4.445 3.243 -2.223 1.00 77.38 80 MET A C 1
ATOM 576 O O . MET A 1 80 ? 4.371 4.421 -1.879 1.00 77.38 80 MET A O 1
ATOM 580 N N . PRO A 1 81 ? 5.457 2.795 -2.987 1.00 78.50 81 PRO A N 1
ATOM 581 C CA . PRO A 1 81 ? 6.571 3.642 -3.424 1.00 78.50 81 PRO A CA 1
ATOM 582 C C . PRO A 1 81 ? 6.116 4.717 -4.430 1.00 78.50 81 PRO A C 1
ATOM 584 O O . PRO A 1 81 ? 6.265 4.568 -5.639 1.00 78.50 81 PRO A O 1
ATOM 587 N N . GLY A 1 82 ? 5.528 5.801 -3.917 1.00 83.44 82 GLY A N 1
ATOM 588 C CA . GLY A 1 82 ? 4.975 6.905 -4.696 1.00 83.44 82 GLY A CA 1
ATOM 589 C C . GLY A 1 82 ? 6.008 7.971 -5.066 1.00 83.44 82 GLY A C 1
ATOM 590 O O . GLY A 1 82 ? 6.934 8.261 -4.309 1.00 83.44 82 GLY A O 1
ATOM 591 N N . GLY A 1 83 ? 5.812 8.596 -6.224 1.00 85.06 83 GLY A N 1
ATOM 592 C CA . GLY A 1 83 ? 6.658 9.642 -6.794 1.00 85.06 83 GLY A CA 1
ATOM 593 C C . GLY A 1 83 ? 8.045 9.187 -7.226 1.00 85.06 83 GLY A C 1
ATOM 594 O O . GLY A 1 83 ? 8.926 10.027 -7.405 1.00 85.06 83 GLY A O 1
ATOM 595 N N . VAL A 1 84 ? 8.265 7.875 -7.349 1.00 82.62 84 VAL A N 1
ATOM 596 C CA . VAL A 1 84 ? 9.557 7.300 -7.721 1.00 82.62 84 VAL A CA 1
ATOM 597 C C . VAL A 1 84 ? 9.323 6.174 -8.716 1.00 82.62 84 VAL A C 1
ATOM 599 O O . VAL A 1 84 ? 8.876 5.101 -8.333 1.00 82.62 84 VAL A O 1
ATOM 602 N N . CYS A 1 85 ? 9.660 6.425 -9.978 1.00 90.62 85 CYS A N 1
ATOM 603 C CA . CYS A 1 85 ? 9.735 5.432 -11.046 1.00 90.62 85 CYS A CA 1
ATOM 604 C C . CYS A 1 85 ? 11.021 5.684 -11.866 1.00 90.62 85 CYS A C 1
ATOM 606 O O . CYS A 1 85 ? 11.426 6.844 -11.989 1.00 90.62 85 CYS A O 1
ATOM 608 N N . PRO A 1 86 ? 11.678 4.645 -12.415 1.00 94.00 86 PRO A N 1
ATOM 609 C CA . PRO A 1 86 ? 11.315 3.230 -12.319 1.00 94.00 86 PRO A CA 1
ATOM 610 C C . PRO A 1 86 ? 11.555 2.643 -10.920 1.00 94.00 86 PRO A C 1
ATOM 612 O O . PRO A 1 86 ? 12.355 3.155 -10.133 1.00 94.00 86 PRO A O 1
ATOM 615 N N . VAL A 1 87 ? 10.846 1.560 -10.609 1.00 92.88 87 VAL A N 1
ATOM 616 C CA . VAL A 1 87 ? 10.978 0.810 -9.358 1.00 92.88 87 VAL A CA 1
ATOM 617 C C . VAL A 1 87 ? 11.544 -0.569 -9.663 1.00 92.88 87 VAL A C 1
ATOM 619 O O . VAL A 1 87 ? 10.975 -1.317 -10.451 1.00 92.88 87 VAL A O 1
ATOM 622 N N . GLY A 1 88 ? 12.670 -0.906 -9.034 1.00 93.56 88 GLY A N 1
ATOM 623 C CA . GLY A 1 88 ? 13.214 -2.264 -9.046 1.00 93.56 88 GLY A CA 1
ATOM 624 C C . GLY A 1 88 ? 12.513 -3.177 -8.041 1.00 93.56 88 GLY A C 1
ATOM 625 O O . GLY A 1 88 ? 11.835 -2.695 -7.130 1.00 93.56 88 GLY A O 1
ATOM 626 N N . GLU A 1 89 ? 12.714 -4.485 -8.200 1.00 94.81 89 GLU A N 1
ATOM 627 C CA . GLU A 1 89 ? 12.209 -5.494 -7.268 1.00 94.81 89 GLU A CA 1
ATOM 628 C C . GLU A 1 89 ? 12.799 -5.298 -5.866 1.00 94.81 89 GLU A C 1
ATOM 630 O O . GLU A 1 89 ? 14.013 -5.127 -5.718 1.00 94.81 89 GLU A O 1
ATOM 635 N N . ARG A 1 90 ? 11.936 -5.266 -4.846 1.00 91.38 90 ARG A N 1
ATOM 636 C CA . ARG A 1 90 ? 12.326 -5.080 -3.442 1.00 91.38 90 ARG A CA 1
ATOM 637 C C . ARG A 1 90 ? 11.180 -5.361 -2.484 1.00 91.38 90 ARG A C 1
ATOM 639 O O . ARG A 1 90 ? 10.012 -5.158 -2.814 1.00 91.38 90 ARG A O 1
ATOM 646 N N . ASP A 1 91 ? 11.562 -5.657 -1.250 1.00 89.69 91 ASP A N 1
ATOM 647 C CA . ASP A 1 91 ? 10.666 -5.636 -0.103 1.00 89.69 91 ASP A CA 1
ATOM 648 C C . ASP A 1 91 ? 10.833 -4.307 0.644 1.00 89.69 91 ASP A C 1
ATOM 650 O O . ASP A 1 91 ? 11.944 -3.870 0.956 1.00 89.69 91 ASP A O 1
ATOM 654 N N . ILE A 1 92 ? 9.715 -3.639 0.910 1.00 85.06 92 ILE A N 1
ATOM 655 C CA . ILE A 1 92 ? 9.644 -2.377 1.644 1.00 85.06 92 ILE A CA 1
ATOM 656 C C . ILE A 1 92 ? 8.912 -2.660 2.948 1.00 85.06 92 ILE A C 1
ATOM 658 O O . ILE A 1 92 ? 7.684 -2.696 2.991 1.00 85.06 92 ILE A O 1
ATOM 662 N N . CYS A 1 93 ? 9.668 -2.879 4.016 1.00 82.69 93 CYS A N 1
ATOM 663 C CA . CYS A 1 93 ? 9.090 -3.093 5.334 1.00 82.69 93 CYS A CA 1
ATOM 664 C C . CYS A 1 93 ? 8.758 -1.756 5.988 1.00 82.69 93 CYS A C 1
ATOM 666 O O . CYS A 1 93 ? 9.600 -0.857 6.063 1.00 82.69 93 CYS A O 1
ATOM 668 N N . ILE A 1 94 ? 7.510 -1.621 6.425 1.00 75.62 94 ILE A N 1
ATOM 669 C CA . ILE A 1 94 ? 7.047 -0.418 7.101 1.00 75.62 94 ILE A CA 1
ATOM 670 C C . ILE A 1 94 ? 7.595 -0.461 8.525 1.00 75.62 94 ILE A C 1
ATOM 672 O O . ILE A 1 94 ? 7.441 -1.460 9.227 1.00 75.62 94 ILE A O 1
ATOM 676 N N . ASP A 1 95 ? 8.258 0.618 8.944 1.00 72.25 95 ASP A N 1
ATOM 677 C CA . ASP A 1 95 ? 8.698 0.758 10.329 1.00 72.25 95 ASP A CA 1
ATOM 678 C C . ASP A 1 95 ? 7.458 0.711 11.240 1.00 72.25 95 ASP A C 1
ATOM 680 O O . ASP A 1 95 ? 6.580 1.566 11.091 1.00 72.25 95 ASP A O 1
ATOM 684 N N . PRO A 1 96 ? 7.365 -0.234 12.193 1.00 67.62 96 PRO A N 1
ATOM 685 C CA . PRO A 1 96 ? 6.224 -0.321 13.105 1.00 67.62 96 PRO A CA 1
ATOM 686 C C . PRO A 1 96 ? 6.039 0.945 13.962 1.00 67.62 96 PRO A C 1
ATOM 688 O O . PRO A 1 96 ? 4.942 1.203 14.469 1.00 67.62 96 PRO A O 1
ATOM 691 N N . ASN A 1 97 ? 7.084 1.769 14.099 1.00 70.75 97 ASN A N 1
ATOM 692 C CA . ASN A 1 97 ? 7.029 3.065 14.774 1.00 70.75 97 ASN A CA 1
ATOM 693 C C . ASN A 1 97 ? 6.560 4.208 13.860 1.00 70.75 97 ASN A C 1
ATOM 695 O O . ASN A 1 97 ? 6.336 5.321 14.346 1.00 70.75 97 ASN A O 1
ATOM 699 N N . MET A 1 98 ? 6.400 3.972 12.551 1.00 71.81 98 MET A N 1
ATOM 700 C CA . MET A 1 98 ? 5.858 4.966 11.633 1.00 71.81 98 MET A CA 1
ATOM 701 C C . MET A 1 98 ? 4.402 5.245 11.996 1.00 71.81 98 MET A C 1
ATOM 703 O O . MET A 1 98 ? 3.505 4.432 11.780 1.00 71.81 98 MET A O 1
ATOM 707 N N . LYS A 1 99 ? 4.172 6.449 12.516 1.00 74.38 99 LYS A N 1
ATOM 708 C CA . LYS A 1 99 ? 2.845 6.967 12.829 1.00 74.38 99 LYS A CA 1
ATOM 709 C C . LYS A 1 99 ? 2.334 7.814 11.675 1.00 74.38 99 LYS A C 1
ATOM 711 O O . LYS A 1 99 ? 2.830 8.914 11.430 1.00 74.38 99 LYS A O 1
ATOM 716 N N . ILE A 1 100 ? 1.313 7.329 10.977 1.00 72.38 100 ILE A N 1
ATOM 717 C CA . ILE A 1 100 ? 0.587 8.127 9.991 1.00 72.38 100 ILE A CA 1
ATOM 718 C C . ILE A 1 100 ? -0.534 8.862 10.730 1.00 72.38 100 ILE A C 1
ATOM 720 O O . ILE A 1 100 ? -1.462 8.211 11.214 1.00 72.38 100 ILE A O 1
ATOM 724 N N . PRO A 1 101 ? -0.483 10.202 10.844 1.00 67.81 101 PRO A N 1
ATOM 725 C CA . PRO A 1 101 ? -1.565 10.947 11.461 1.00 67.81 101 PRO A CA 1
ATOM 726 C C . PRO A 1 101 ? -2.815 10.777 10.606 1.00 67.81 101 PRO A C 1
ATOM 728 O O . PRO A 1 101 ? -2.873 11.219 9.456 1.00 67.81 101 PRO A O 1
ATOM 731 N N . VAL A 1 102 ? -3.822 10.135 11.180 1.00 64.56 102 VAL A N 1
ATOM 732 C CA . VAL A 1 102 ? -5.155 10.101 10.610 1.00 64.56 102 VAL A CA 1
ATOM 733 C C . VAL A 1 102 ? -5.975 11.129 11.357 1.00 64.56 102 VAL A C 1
ATOM 735 O O . VAL A 1 102 ? -6.174 11.028 12.561 1.00 64.56 102 VAL A O 1
ATOM 738 N N . GLY A 1 103 ? -6.368 12.203 10.670 1.00 60.91 103 GLY A N 1
ATOM 739 C CA . GLY A 1 103 ? -7.050 13.325 11.318 1.00 60.91 103 GLY A CA 1
ATOM 740 C C . GLY A 1 103 ? -8.246 12.870 12.168 1.00 60.91 103 GLY A C 1
ATOM 741 O O . GLY A 1 103 ? -8.845 11.831 11.891 1.00 60.91 103 GLY A O 1
ATOM 742 N N . LYS A 1 104 ? -8.639 13.685 13.161 1.00 59.97 104 LYS A N 1
ATOM 743 C CA . LYS A 1 104 ? -9.743 13.424 14.120 1.00 59.97 104 LYS A CA 1
ATOM 744 C C . LYS A 1 104 ? -11.068 12.950 13.496 1.00 59.97 104 LYS A C 1
ATOM 746 O O . LYS A 1 104 ? -11.932 12.449 14.198 1.00 59.97 104 LYS A O 1
ATOM 751 N N . MET A 1 105 ? -11.251 13.110 12.189 1.00 56.88 105 MET A N 1
ATOM 752 C CA . MET A 1 105 ? -12.403 12.579 11.467 1.00 56.88 105 MET A CA 1
ATOM 753 C C . MET A 1 105 ? -12.471 11.043 11.511 1.00 56.88 105 MET A C 1
ATOM 755 O O . MET A 1 105 ? -13.564 10.494 11.583 1.00 56.88 105 MET A O 1
ATOM 759 N N . LEU A 1 106 ? -11.326 10.346 11.513 1.00 62.34 106 LEU A N 1
ATOM 760 C CA . LEU A 1 106 ? -11.269 8.879 11.535 1.00 62.34 106 LEU A CA 1
ATOM 761 C C . LEU A 1 106 ? -11.670 8.279 12.892 1.00 62.34 106 LEU A C 1
ATOM 763 O O . LEU A 1 106 ? -12.241 7.193 12.911 1.00 62.34 106 LEU A O 1
ATOM 767 N N . SER A 1 107 ? -11.469 9.003 13.999 1.00 60.47 107 SER A N 1
ATOM 768 C CA . SER A 1 107 ? -11.953 8.607 15.331 1.00 60.47 107 SER A CA 1
ATOM 769 C C . SER A 1 107 ? -13.443 8.873 15.557 1.00 60.47 107 SER A C 1
ATOM 771 O O . SER A 1 107 ? -13.982 8.468 16.576 1.00 60.47 107 SER A O 1
ATOM 773 N N . MET A 1 108 ? -14.126 9.533 14.616 1.00 65.81 108 MET A N 1
ATOM 774 C CA . MET A 1 108 ? -15.589 9.657 14.620 1.00 65.81 108 MET A CA 1
ATOM 775 C C . MET A 1 108 ? -16.266 8.618 13.717 1.00 65.81 108 MET A C 1
ATOM 777 O O . MET A 1 108 ? -17.493 8.497 13.728 1.00 65.81 108 MET A O 1
ATOM 781 N N . LEU A 1 109 ? -15.499 7.887 12.897 1.00 74.31 109 LEU A N 1
ATOM 782 C CA . LEU A 1 109 ? -16.065 6.881 12.008 1.00 74.31 109 LEU A CA 1
ATOM 783 C C . LEU A 1 109 ? -16.462 5.647 12.813 1.00 74.31 109 LEU A C 1
ATOM 785 O O . LEU A 1 109 ? -15.660 5.080 13.547 1.00 74.31 109 LEU A O 1
ATOM 789 N N . LYS A 1 110 ? -17.700 5.193 12.617 1.00 82.75 110 LYS A N 1
ATOM 790 C CA . LYS A 1 110 ? -18.209 3.950 13.193 1.00 82.75 110 LYS A CA 1
ATOM 791 C C . LYS A 1 110 ? -18.668 3.001 12.092 1.00 82.75 110 LYS A C 1
ATOM 793 O O . LYS A 1 110 ? -19.437 3.384 11.207 1.00 82.75 110 LYS A O 1
ATOM 798 N N . GLY A 1 111 ? -18.240 1.748 12.201 1.00 87.62 111 GLY A N 1
ATOM 799 C CA . GLY A 1 111 ? -18.638 0.653 11.322 1.00 87.62 111 GLY A CA 1
ATOM 800 C C . GLY A 1 111 ? -17.509 0.142 10.431 1.00 87.62 111 GLY A C 1
ATOM 80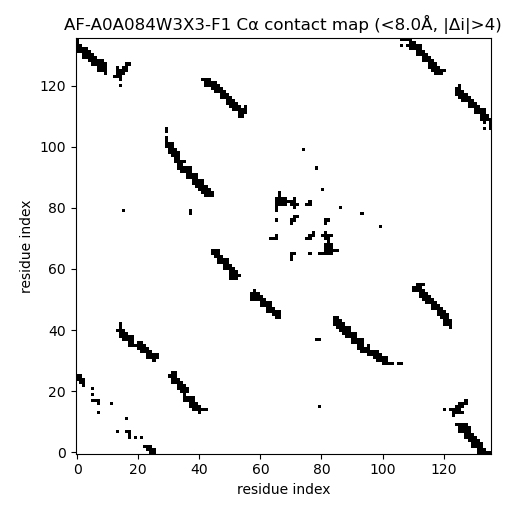1 O O . GLY A 1 111 ? -16.330 0.312 10.748 1.00 87.62 111 GLY A O 1
ATOM 802 N N . THR A 1 112 ? -17.878 -0.539 9.349 1.00 90.88 112 THR A N 1
ATOM 803 C CA . THR A 1 112 ? -16.932 -1.230 8.465 1.00 90.88 112 THR A CA 1
ATOM 804 C C . THR A 1 112 ? -16.367 -0.261 7.441 1.00 90.88 112 THR A C 1
ATOM 806 O O . THR A 1 112 ? -17.110 0.357 6.677 1.00 90.88 112 THR A O 1
ATOM 809 N N . ILE A 1 113 ? -15.048 -0.151 7.415 1.00 88.19 113 ILE A N 1
ATOM 810 C CA . ILE A 1 113 ? -14.276 0.610 6.446 1.00 88.19 113 ILE A CA 1
ATOM 811 C C . ILE A 1 113 ? -13.625 -0.389 5.494 1.00 88.19 113 ILE A C 1
ATOM 813 O O . ILE A 1 113 ? -13.017 -1.364 5.933 1.00 88.19 113 ILE A O 1
ATOM 817 N N . VAL A 1 114 ? -13.743 -0.125 4.198 1.00 91.19 114 VAL A N 1
ATOM 818 C CA . VAL A 1 114 ? -13.093 -0.900 3.140 1.00 91.19 114 VAL A CA 1
ATOM 819 C C . VAL A 1 114 ? -12.231 0.051 2.324 1.00 91.19 114 VAL A C 1
ATOM 821 O O . VAL A 1 114 ? -12.724 1.081 1.858 1.00 91.19 114 VAL A O 1
ATOM 824 N N . ILE A 1 115 ? -10.951 -0.276 2.188 1.00 88.69 115 ILE A N 1
ATOM 825 C CA . ILE A 1 115 ? -9.987 0.439 1.353 1.00 88.69 115 ILE A CA 1
ATOM 826 C C . ILE A 1 115 ? -9.583 -0.506 0.230 1.00 88.69 115 ILE A C 1
ATOM 828 O O . ILE A 1 115 ? -9.106 -1.605 0.492 1.00 88.69 115 ILE A O 1
ATOM 832 N N . GLU A 1 116 ? -9.761 -0.069 -1.006 1.00 92.94 116 GLU A N 1
ATOM 833 C CA . GLU A 1 116 ? -9.428 -0.837 -2.203 1.00 92.94 116 GLU A CA 1
ATOM 834 C C . GLU A 1 116 ? -8.480 -0.019 -3.070 1.00 92.94 116 GLU A C 1
ATOM 836 O O . GLU A 1 116 ? -8.696 1.176 -3.275 1.00 92.94 116 GLU A O 1
ATOM 841 N N . ALA A 1 117 ? -7.433 -0.654 -3.582 1.00 92.50 117 ALA A N 1
ATOM 842 C CA . ALA A 1 117 ? -6.526 -0.079 -4.560 1.00 92.50 117 ALA A CA 1
ATOM 843 C C . ALA A 1 117 ? -6.359 -1.064 -5.714 1.00 92.50 117 ALA A C 1
ATOM 845 O O . ALA A 1 117 ? -5.999 -2.215 -5.485 1.00 92.50 117 ALA A O 1
ATOM 846 N N . ALA A 1 118 ? -6.603 -0.602 -6.937 1.00 95.62 118 ALA A N 1
ATOM 847 C CA . ALA A 1 118 ? -6.386 -1.357 -8.164 1.00 95.62 118 ALA A CA 1
ATOM 848 C C . ALA A 1 118 ? -5.475 -0.540 -9.082 1.00 95.62 118 ALA A C 1
ATOM 850 O 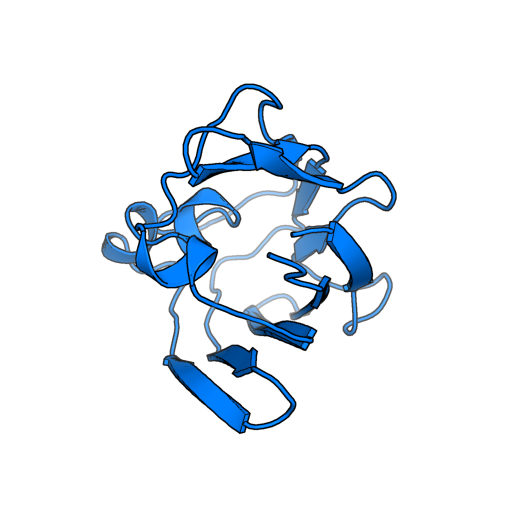O . ALA A 1 118 ? -5.811 0.589 -9.451 1.00 95.62 118 ALA A O 1
ATOM 851 N N . LEU A 1 119 ? -4.315 -1.098 -9.420 1.00 95.50 119 LEU A N 1
ATOM 852 C CA . LEU A 1 119 ? -3.266 -0.436 -10.186 1.00 95.50 119 LEU A CA 1
ATOM 853 C C . LEU A 1 119 ? -2.889 -1.272 -11.401 1.00 95.50 119 LEU A C 1
ATOM 855 O O . LEU A 1 119 ? -2.721 -2.487 -11.312 1.00 95.50 119 LEU A O 1
ATOM 859 N N . ASN A 1 120 ? -2.703 -0.586 -12.519 1.00 97.56 120 ASN A N 1
ATOM 860 C CA . ASN A 1 120 ? -2.082 -1.119 -13.713 1.00 97.56 120 ASN A CA 1
ATOM 861 C C . ASN A 1 120 ? -0.624 -0.673 -13.739 1.00 97.56 120 ASN A C 1
ATOM 863 O O . ASN A 1 120 ? -0.323 0.515 -13.588 1.00 97.56 120 ASN A O 1
ATOM 867 N N . HIS A 1 121 ? 0.251 -1.641 -13.955 1.00 96.81 121 HIS A N 1
ATOM 868 C CA . HIS A 1 121 ? 1.670 -1.461 -14.189 1.00 96.81 121 HIS A CA 1
ATOM 869 C C . HIS A 1 121 ? 1.978 -1.885 -15.627 1.00 96.81 121 HIS A C 1
ATOM 871 O O . HIS A 1 121 ? 1.233 -2.651 -16.237 1.00 96.81 121 HIS A O 1
ATOM 877 N N . ASP A 1 122 ? 3.107 -1.446 -16.168 1.00 97.38 122 ASP A N 1
ATOM 878 C CA . ASP A 1 122 ? 3.606 -1.927 -17.464 1.00 97.38 122 ASP A CA 1
ATOM 879 C C . ASP A 1 122 ? 3.970 -3.420 -17.440 1.00 97.38 122 ASP A C 1
ATOM 881 O O . ASP A 1 122 ? 4.017 -4.064 -18.485 1.00 97.38 122 ASP A O 1
ATOM 885 N N . THR A 1 123 ? 4.197 -3.978 -16.251 1.00 96.75 123 THR A N 1
ATOM 886 C CA . THR A 1 123 ? 4.610 -5.371 -16.035 1.00 96.75 123 THR A CA 1
ATOM 887 C C . THR A 1 123 ? 3.503 -6.264 -15.471 1.00 96.75 123 THR A C 1
ATOM 889 O O . THR A 1 123 ? 3.720 -7.463 -15.308 1.00 96.75 123 THR A O 1
ATOM 892 N N . GLY A 1 124 ? 2.314 -5.723 -15.182 1.00 96.88 124 GLY A N 1
ATOM 893 C CA . GLY A 1 124 ? 1.206 -6.489 -14.608 1.00 96.88 124 GLY A CA 1
ATOM 894 C C . GLY A 1 124 ? 0.187 -5.621 -13.875 1.00 96.88 124 GLY A C 1
ATOM 895 O O . GLY A 1 124 ? 0.030 -4.437 -14.157 1.00 96.88 124 GLY A O 1
ATOM 896 N N . ILE A 1 125 ? -0.515 -6.210 -12.911 1.00 97.06 125 ILE A N 1
ATOM 897 C CA . ILE A 1 125 ? -1.530 -5.516 -12.109 1.00 97.06 125 ILE A CA 1
ATOM 898 C C . ILE A 1 125 ? -1.247 -5.669 -10.619 1.00 97.06 125 ILE A C 1
ATOM 900 O O . ILE A 1 125 ? -0.610 -6.628 -10.191 1.00 97.06 125 ILE A O 1
ATOM 904 N N . SER A 1 126 ? -1.761 -4.740 -9.824 1.00 95.38 126 SER A N 1
ATOM 905 C CA . SER A 1 126 ? -1.848 -4.878 -8.371 1.00 95.38 126 SER A CA 1
ATOM 906 C C . SER A 1 126 ? -3.278 -4.644 -7.932 1.00 95.38 126 SER A C 1
ATOM 908 O O . SER A 1 126 ? -3.961 -3.760 -8.450 1.00 95.38 126 SER A O 1
ATOM 910 N N . CYS A 1 127 ? -3.726 -5.420 -6.956 1.00 94.38 127 CYS A N 1
ATOM 911 C CA . CYS A 1 127 ? -5.007 -5.218 -6.308 1.00 94.38 127 CYS A CA 1
ATOM 912 C C . CYS A 1 127 ? -4.839 -5.538 -4.829 1.00 94.38 127 CYS A C 1
ATOM 914 O O . CYS A 1 127 ? -4.390 -6.629 -4.476 1.00 94.38 127 CYS A O 1
ATOM 916 N N . ILE A 1 128 ? -5.171 -4.563 -3.988 1.00 92.56 128 ILE A N 1
ATOM 917 C CA . ILE A 1 128 ? -5.105 -4.661 -2.534 1.00 92.56 128 ILE A CA 1
ATOM 918 C C . ILE A 1 128 ? -6.460 -4.242 -1.981 1.00 92.56 128 ILE A C 1
ATOM 920 O O . ILE A 1 128 ? -6.954 -3.155 -2.292 1.00 92.56 128 ILE A O 1
ATOM 924 N N . LYS A 1 129 ? -7.026 -5.080 -1.117 1.00 92.81 129 LYS A N 1
ATOM 925 C CA . LYS A 1 129 ? -8.241 -4.789 -0.364 1.00 92.81 129 LYS A CA 1
ATOM 926 C C . LYS A 1 129 ? -7.967 -4.944 1.125 1.00 92.81 129 LYS A C 1
ATOM 928 O O . LYS A 1 129 ? -7.484 -5.975 1.579 1.00 92.81 129 LYS A O 1
ATOM 933 N N . ILE A 1 130 ? -8.277 -3.905 1.889 1.00 88.56 130 ILE A N 1
ATOM 934 C CA . ILE A 1 130 ? -8.145 -3.882 3.345 1.00 88.56 130 ILE A CA 1
ATOM 935 C C . ILE A 1 130 ? -9.522 -3.610 3.932 1.00 88.56 130 ILE A C 1
ATOM 937 O O . ILE A 1 130 ? -10.154 -2.600 3.620 1.00 88.56 130 ILE A O 1
ATOM 941 N N . GLU A 1 131 ? -9.966 -4.490 4.820 1.00 89.69 131 GLU A N 1
ATOM 942 C CA . GLU A 1 131 ? -11.191 -4.314 5.588 1.00 89.69 131 GLU A CA 1
ATOM 943 C C . GLU A 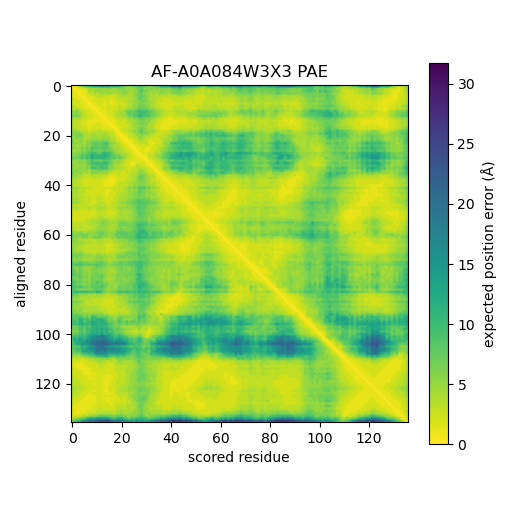1 131 ? -10.859 -4.111 7.055 1.00 89.69 131 GLU A C 1
ATOM 945 O O . GLU A 1 131 ? -10.006 -4.788 7.636 1.00 89.69 131 GLU A O 1
ATOM 950 N N . ALA A 1 132 ? -11.557 -3.171 7.673 1.00 85.75 132 ALA A N 1
ATOM 951 C CA . ALA A 1 132 ? -11.357 -2.847 9.065 1.00 85.75 132 ALA A CA 1
ATOM 952 C C . ALA A 1 132 ? -12.644 -2.333 9.703 1.00 85.75 132 ALA A C 1
ATOM 954 O O . ALA A 1 132 ? -13.510 -1.762 9.048 1.00 85.75 132 ALA A O 1
ATOM 955 N N . VAL A 1 133 ? -12.759 -2.500 11.016 1.00 86.31 133 VAL A N 1
ATOM 956 C CA . VAL A 1 133 ? -13.915 -2.050 11.794 1.00 86.31 133 VAL A CA 1
ATOM 957 C C . VAL A 1 133 ? -13.489 -0.941 12.745 1.00 86.31 133 VAL A C 1
ATOM 959 O O . VAL A 1 133 ? -12.536 -1.087 13.517 1.00 86.31 133 VAL A O 1
ATOM 962 N N . ALA A 1 134 ? -14.201 0.181 12.699 1.00 80.69 134 ALA A N 1
ATOM 963 C CA . ALA A 1 134 ? -14.077 1.270 13.656 1.00 80.69 134 ALA A CA 1
ATOM 964 C C . ALA A 1 134 ? -15.209 1.177 14.696 1.00 80.69 134 ALA A C 1
ATOM 966 O O . ALA A 1 134 ? -16.392 1.195 14.347 1.00 80.69 134 ALA A O 1
ATOM 967 N N . SER A 1 135 ? -14.841 1.009 15.970 1.00 68.56 135 SER A N 1
ATOM 968 C CA . SER A 1 135 ? -15.764 0.564 17.031 1.00 68.56 135 SER A CA 1
ATOM 969 C C . SER A 1 135 ? -16.088 1.623 18.090 1.00 68.56 135 SER A C 1
ATOM 971 O O . SER A 1 135 ? -16.959 1.370 18.923 1.00 68.56 135 SER A O 1
ATOM 973 N N . LYS A 1 136 ? -15.412 2.776 18.089 1.00 56.69 136 LYS A N 1
ATOM 974 C CA . LYS A 1 136 ? -15.606 3.860 19.057 1.00 56.69 136 LYS A CA 1
ATOM 975 C C . LYS A 1 136 ? -15.287 5.198 18.425 1.00 56.69 136 LYS A C 1
ATOM 977 O O . LYS A 1 136 ? -14.216 5.251 17.783 1.00 56.69 136 LYS A O 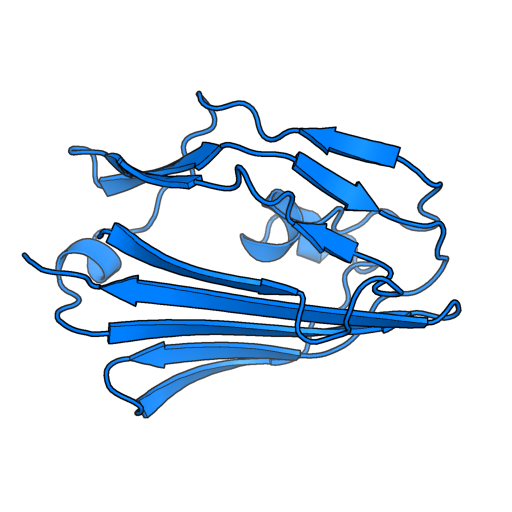1
#

Mean predicted aligned error: 5.44 Å

Secondary structure (DSSP, 8-state):
-EEEEEE-TT-TT-SEEE-TT-EEEE-TTSEEEEESEEEE--BS-EEEEEEEEETTEEEEEEEEETTSGGGGGSHHHHHTTTT--SB-SEEEEPPTT-EEE--TTGGG--EEEEEEEEEEETTEEEEEEEEEEE--

Nearest PDB structures (foldseek):
  7cmm-assembly2_B  TM=4.022E-01  e=2.748E-02  Homo sapiens
  7oyj-assembly2_B  TM=4.071E-01  e=3.625E-02  Homo sapiens
  6cdy-assembly2_B  TM=4.091E-01  e=2.905E-02  Homo sapiens
  7tyu-assembly2_B  TM=4.087E-01  e=3.832E-02  Homo sapiens
  8pom-assembly2_A  TM=4.007E-01  e=4.525E-02  Homo sapiens

Solvent-accessible surface area (backbone atoms only — not comparable to full-atom values): 7069 Å² total; per-residue (Å²): 81,42,67,77,46,77,41,49,76,50,48,96,77,25,32,49,34,71,42,94,73,52,42,57,42,56,45,96,88,45,23,35,27,40,35,37,34,36,39,31,52,54,34,68,45,40,38,38,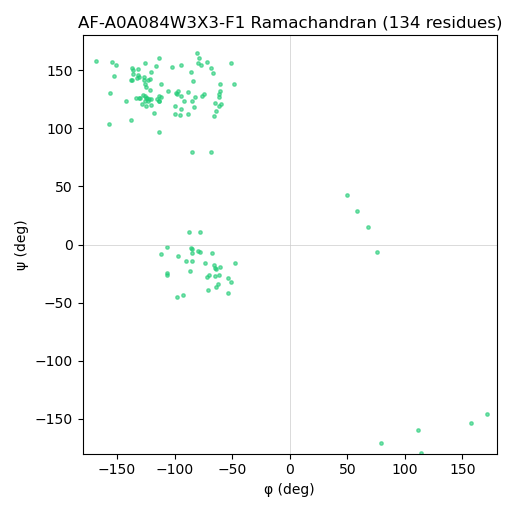40,38,36,36,26,49,71,85,42,77,76,46,70,48,77,46,45,36,48,40,63,72,28,37,81,37,76,65,19,71,74,43,79,22,32,49,59,69,37,69,65,45,74,49,65,48,56,61,82,46,65,47,81,46,60,76,68,63,60,70,39,73,43,44,36,39,41,38,38,43,34,45,35,81,73,46,42,24,20,41,38,38,33,28,39,25,86,93

Foldseek 3Di:
DFWPDKDFVQPPPAQKGWDPPWGWDQDPQRWIFIFGKIWGAWFFWKKDKKWKAAPNHTPDMDIDTQCCLVCCPPPVCLRPVRVDPGDHTDIGTGDRPDTHRDPPVLLVGAAKMKMWDWMDTPSGITIMIIIDGRHD

Radius of gyration: 14.41 Å; Cα contacts (8 Å, |Δi|>4): 355; chains: 1; bounding box: 34×29×39 Å

pLDDT: mean 84.67, std 10.12, range [56.69, 97.56]

=== Feature glossary ===
The features interleaved in this record are:

— What the protein is —

Sequence gives the chain of amino acids in standard one-letter code (A=alanine, C=cysteine, …, Y=tyrosine), read N→C. It is the only feature that is directly encoded by the gene; all structural features are derived from the folded form of this sequence.

Database cross-references. InterPro integrates a dozen domain/family signature databases into unified entries with residue-range hits. GO terms attach function/process/location labels with evidence codes. CATH codes position the fold in a four-level structural taxonomy. Organism is the NCBI-taxonomy species name.

— Where its atoms are —

Atomic coordinates in PDBx/mmCIF format — the same representation the Protein Data Bank distributes. Each line of the _atom_site loop places one backbone atom in Cartesian space (units: ångströms, origin: arbitrary).

The six renders are orthographic views along the three Cartesian axes in both directions. Representation (cartoon, sticks, or surface) and color scheme (sequence-rainbow or by-chain) vary across proteins so the training set covers all the common visualization conventions.

— Local backbone conformation —

Eight-state secondary structure (DSSP): H is the canonical α-helix, G the tighter 3₁₀-helix, I the wider π-helix; E/B are β-structure, T and S are turns and bends, and '-' is everything else. DSSP derives these from the pattern of main-chain N–H···O=C hydrogen bonds, not from the sequence.

P-SEA three-state annotation labels each residue as helix, strand, or coil based purely on the geometry of the Cα trace. It serves as a fallback when the full backbone (and thus DSSP) is unavailable.

The φ/ψ torsion pair specifies the backbone conformation at each residue. φ rotates about the N–Cα bond, ψ about the Cα–C bond. Steric clashes forbid most of the (φ, ψ) plane — the allowed regions (α-helix basin, β-sheet basin, left-handed helix) are the Ramachandran-allowed regions.

— Global shape and packing —

The geometric summary reports three shape descriptors. Rg (radius of gyration) measures how spread out the Cα atoms are about their centre of mass; compact globular proteins have small Rg, elongated or unfolded ones large. Cα contacts (<8 Å, |i−j|>4) count long-range residue pairs in spatial proximity — high for tightly packed folds, near zero for rods or random coil. The bounding-box extents give the protein's footprint along x, y, z in Å.

Solvent-accessible surface area (SASA) is the area in Å² traced out by the centre of a 1.4 Å probe sphere (a water molecule) rolled over the protein's van der Waals surface (Shrake–Rupley / Lee–Richards construction). Buried residues have near-zero SASA; fully exposed residues can exceed 200 Å². The total SASA scales roughly with the number of surface residues.

The contact map is a binary N×N matrix image: pixel (i, j) is dark where Cα_i and Cα_j are within 8 Å and |i−j|>4. Because the |i−j|>4 filter removes local helical contacts, off-diagonal stripes parallel to the main diagonal indicate parallel β-sheets; stripes perpendicular to it indicate antiparallel β-sheets. The Ramachandran plot scatters every residue's (φ, ψ) pair against the sterically allowed regions. The PAE heatmap renders the predicted-aligned-error matrix.

— Structural neighborhood —

3Di is Foldseek's structural alphabet. Each residue is assigned one of twenty discrete states based on how its Cα sits relative to its spatial (not sequential) neighbors. Aligning 3Di strings finds structural homologs roughly as well as full 3D superposition, but orders of magnitude faster.

Nearest PDB neighbors are the top structural matches found by Foldseek when searching this structure against the entire Protein Data Bank. Each hit reports a TM-score (0 to 1; >0.5 almost always implies the same fold) and an E-value. These are *structural* homologs — they may share no detectable sequence similarity.

— Confidence and disorder —

For AlphaFold models, the B-factor field carries pLDDT — the model's own estimate of local accuracy on a 0–100 scale. Regions with pLDDT<50 should be treated as essentially unmodeled; they often correspond to intrinsically disordered segments.

Crystallographic B-factors measure how much each atom's electron density is smeared out, in Å². They rise in mobile loops and surface residues and fall in the buried interior. In AlphaFold models this column is repurposed to hold pLDDT instead.

Predicted aligned error is AlphaFold's pairwise confidence. Unlike pLDDT (per-residue), PAE is per-residue-pair and captures whether two parts of the structure are correctly placed relative to each other. Units are ångströms of expected positional error.